Protein AF-A0A0L8VFA3-F1 (afdb_monomer_lite)

Sequence (45 aa):
MKNKKTYTAHFPGIGKVEISKERAERILWLQKVIREQNEKEKKEE

Organism: NCBI:txid1409788

Secondary structure (DSSP, 8-state):
-----EEEEEETTTEEEEEEHHHHHHHHHHHHHHHHHHHHHHHH-

Radius of gyration: 14.8 Å; chains: 1; bounding box: 40×11×36 Å

Structure (mmCIF, N/CA/C/O backbone):
data_AF-A0A0L8VFA3-F1
#
_entry.id   AF-A0A0L8VFA3-F1
#
loop_
_atom_site.group_PDB
_atom_site.id
_atom_site.type_symbol
_atom_site.label_atom_id
_atom_site.label_alt_id
_atom_site.label_comp_id
_atom_site.label_asym_id
_atom_site.label_entity_id
_atom_site.label_seq_id
_atom_site.pdbx_PDB_ins_code
_atom_site.Cartn_x
_atom_site.Cartn_y
_atom_site.Cartn_z
_atom_site.occupancy
_atom_site.B_iso_or_equiv
_atom_site.auth_seq_id
_atom_site.auth_comp_id
_atom_site.auth_asym_id
_atom_site.auth_atom_id
_atom_site.pdbx_PDB_model_num
ATOM 1 N N . MET A 1 1 ? 23.866 4.904 -15.674 1.00 47.84 1 MET A N 1
ATOM 2 C CA . MET A 1 1 ? 22.405 4.914 -15.419 1.00 47.84 1 MET A CA 1
ATOM 3 C C . MET A 1 1 ? 22.175 4.638 -13.939 1.00 47.84 1 MET A C 1
ATOM 5 O O . MET A 1 1 ? 22.706 3.656 -13.445 1.00 47.84 1 MET A O 1
ATOM 9 N N . LYS A 1 2 ? 21.474 5.509 -13.196 1.00 55.47 2 LYS A N 1
ATOM 10 C CA . LYS A 1 2 ? 21.095 5.209 -11.801 1.00 55.47 2 LYS A CA 1
ATOM 11 C C . LYS A 1 2 ? 20.085 4.057 -11.830 1.00 55.47 2 LYS A C 1
ATOM 13 O O . LYS A 1 2 ? 19.000 4.244 -12.374 1.00 55.47 2 LYS A O 1
ATOM 18 N N . ASN A 1 3 ? 20.435 2.898 -11.268 1.00 59.41 3 ASN A N 1
ATOM 19 C CA . ASN A 1 3 ? 19.535 1.752 -11.110 1.00 59.41 3 ASN A CA 1
ATOM 20 C C . ASN A 1 3 ? 18.352 2.154 -10.216 1.00 59.41 3 ASN A C 1
ATOM 22 O O . ASN A 1 3 ? 18.413 2.037 -8.991 1.00 59.41 3 ASN A O 1
ATOM 26 N N . LYS A 1 4 ? 17.278 2.678 -10.817 1.00 64.31 4 LYS A N 1
ATOM 27 C CA . LYS A 1 4 ? 16.012 2.912 -10.122 1.00 64.31 4 LYS A CA 1
ATOM 28 C C . LYS A 1 4 ? 15.424 1.539 -9.807 1.00 64.31 4 LYS A C 1
ATOM 30 O O . LYS A 1 4 ? 14.861 0.903 -10.686 1.00 64.31 4 LYS A O 1
ATOM 35 N N . LYS A 1 5 ? 15.603 1.067 -8.569 1.00 78.00 5 LYS A N 1
ATOM 36 C CA . LYS A 1 5 ? 14.959 -0.161 -8.087 1.00 78.00 5 LYS A CA 1
ATOM 37 C C . LYS A 1 5 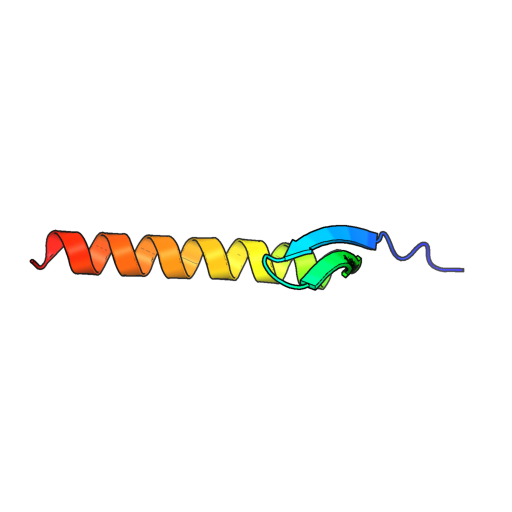? 13.441 0.043 -8.128 1.00 78.00 5 LYS A C 1
ATOM 39 O O . LYS A 1 5 ? 12.916 0.888 -7.393 1.00 78.00 5 LYS A O 1
ATOM 44 N N . THR A 1 6 ? 12.774 -0.684 -9.017 1.00 84.38 6 THR A N 1
ATOM 45 C CA . THR A 1 6 ? 11.318 -0.798 -9.068 1.00 84.38 6 THR A CA 1
ATOM 46 C C . THR A 1 6 ? 10.863 -1.969 -8.202 1.00 84.38 6 THR A C 1
ATOM 48 O O . THR A 1 6 ? 11.618 -2.900 -7.928 1.00 84.38 6 THR A O 1
ATOM 51 N N . TYR A 1 7 ? 9.633 -1.879 -7.715 1.00 85.88 7 TYR A N 1
ATOM 52 C CA . TYR A 1 7 ? 8.949 -2.896 -6.932 1.00 85.88 7 TYR A CA 1
ATOM 53 C C . TYR A 1 7 ? 7.622 -3.192 -7.613 1.00 85.88 7 TYR A C 1
ATOM 55 O O . TYR A 1 7 ? 6.953 -2.275 -8.083 1.00 85.88 7 TYR A O 1
ATOM 63 N N . THR A 1 8 ? 7.219 -4.456 -7.649 1.00 89.38 8 THR A N 1
ATOM 64 C CA . THR A 1 8 ? 5.909 -4.837 -8.178 1.00 89.38 8 THR A CA 1
ATOM 65 C C . THR A 1 8 ? 4.873 -4.774 -7.062 1.00 89.38 8 THR A C 1
ATOM 67 O O . THR A 1 8 ? 4.946 -5.538 -6.102 1.00 89.38 8 THR A O 1
ATOM 70 N N . ALA A 1 9 ? 3.901 -3.876 -7.193 1.00 86.50 9 ALA A N 1
ATOM 71 C CA . ALA A 1 9 ? 2.745 -3.787 -6.307 1.00 86.50 9 ALA A CA 1
ATOM 72 C C . ALA A 1 9 ? 1.501 -4.349 -7.006 1.00 86.50 9 ALA A C 1
ATOM 74 O O . ALA A 1 9 ? 1.332 -4.173 -8.210 1.00 86.50 9 ALA A O 1
ATOM 75 N N . HIS A 1 10 ? 0.628 -5.026 -6.260 1.00 90.12 10 HIS A N 1
ATOM 76 C CA . HIS A 1 10 ? -0.641 -5.536 -6.778 1.00 90.12 10 HIS A CA 1
ATOM 77 C C . HIS A 1 10 ? -1.798 -4.687 -6.254 1.00 90.12 10 HIS A C 1
ATOM 79 O O . HIS A 1 10 ? -2.035 -4.649 -5.047 1.00 90.12 10 HIS A O 1
ATOM 85 N N . PHE A 1 11 ? -2.516 -4.027 -7.162 1.00 84.62 11 PHE A N 1
ATOM 86 C CA . PHE A 1 11 ? -3.691 -3.224 -6.834 1.00 84.62 11 PHE A CA 1
ATOM 87 C C . PHE A 1 11 ? -4.958 -3.943 -7.316 1.00 84.62 11 PHE A C 1
ATOM 89 O O . PHE A 1 11 ? -5.067 -4.236 -8.514 1.00 84.62 11 PHE A O 1
ATOM 96 N N . PRO A 1 12 ? -5.926 -4.226 -6.424 1.00 86.50 12 PRO A N 1
ATOM 97 C CA . PRO A 1 12 ? -7.205 -4.810 -6.817 1.00 86.50 12 PRO A CA 1
ATOM 98 C C . PRO A 1 12 ? -7.886 -3.972 -7.909 1.00 86.50 12 PRO A C 1
ATOM 100 O O . PRO A 1 12 ? -7.937 -2.750 -7.808 1.00 86.50 12 PRO A O 1
ATOM 103 N N . GLY A 1 13 ? -8.376 -4.618 -8.969 1.00 90.50 13 GLY A N 1
ATOM 104 C CA . GLY A 1 13 ? -9.048 -3.953 -10.096 1.00 90.50 13 GLY A CA 1
ATOM 105 C C . GLY A 1 13 ? -8.127 -3.338 -11.160 1.00 90.50 13 GLY A C 1
ATOM 106 O O . GLY A 1 13 ? -8.612 -3.002 -12.234 1.00 90.50 13 GLY A O 1
ATOM 107 N N . ILE A 1 14 ? -6.816 -3.233 -10.907 1.00 88.69 14 ILE A N 1
ATOM 108 C CA . ILE A 1 14 ? -5.828 -2.697 -11.868 1.00 88.69 14 ILE A CA 1
ATOM 109 C C . ILE A 1 14 ? -4.808 -3.774 -12.268 1.00 88.69 14 ILE A C 1
ATOM 111 O O . ILE A 1 14 ? -4.405 -3.850 -13.426 1.00 88.69 14 ILE A O 1
ATOM 115 N N . GLY A 1 15 ? -4.398 -4.629 -11.324 1.0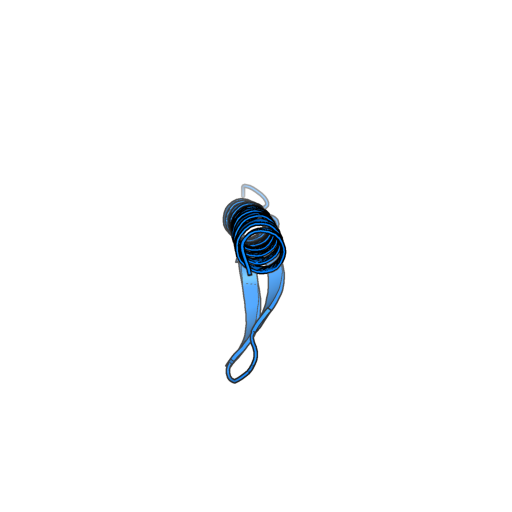0 90.50 15 GLY A N 1
ATOM 116 C CA . GLY A 1 15 ? -3.405 -5.684 -11.533 1.00 90.50 15 GLY A CA 1
ATOM 117 C C . GLY A 1 15 ? -2.030 -5.348 -10.947 1.00 90.50 15 GLY A C 1
ATOM 118 O O . GLY A 1 15 ? -1.913 -4.626 -9.954 1.00 90.50 15 GLY A O 1
ATOM 119 N N . LYS A 1 16 ? -0.971 -5.937 -11.518 1.00 92.44 16 LYS A N 1
ATOM 120 C CA . LYS A 1 16 ? 0.417 -5.745 -11.066 1.00 92.44 16 LYS A CA 1
ATOM 121 C C . LYS A 1 16 ? 1.030 -4.523 -11.744 1.00 92.44 16 LYS A C 1
ATOM 123 O O . LYS A 1 16 ? 1.009 -4.426 -12.965 1.00 92.44 16 LYS A O 1
ATOM 128 N N . VAL A 1 17 ? 1.611 -3.627 -10.955 1.00 91.12 17 VAL A N 1
ATOM 129 C CA . VAL A 1 17 ? 2.178 -2.361 -11.427 1.00 91.12 17 VAL A CA 1
ATOM 130 C C . VAL A 1 17 ? 3.574 -2.189 -10.842 1.00 91.12 17 VAL A C 1
ATOM 132 O O . VAL A 1 17 ? 3.785 -2.414 -9.649 1.00 91.12 17 VAL A O 1
ATOM 135 N N . GLU A 1 18 ? 4.536 -1.790 -11.669 1.00 92.25 18 GLU A N 1
ATOM 136 C CA . GLU A 1 18 ? 5.872 -1.434 -11.197 1.00 92.25 18 GLU A CA 1
ATOM 137 C C . GLU A 1 18 ? 5.890 -0.010 -10.643 1.00 92.25 18 GLU A C 1
ATOM 139 O O . GLU A 1 18 ? 5.485 0.952 -11.297 1.00 92.25 18 GLU A O 1
ATOM 144 N N . ILE A 1 19 ? 6.384 0.133 -9.419 1.00 90.50 19 ILE A N 1
ATOM 145 C CA . ILE A 1 19 ? 6.478 1.406 -8.711 1.00 90.50 19 ILE A CA 1
ATOM 146 C C . ILE A 1 19 ? 7.899 1.636 -8.209 1.00 90.50 19 ILE A C 1
ATOM 148 O O . ILE A 1 19 ? 8.664 0.700 -7.998 1.00 90.50 19 ILE A O 1
ATOM 152 N N . SER A 1 20 ? 8.278 2.894 -7.996 1.00 92.50 20 SER A N 1
ATOM 153 C CA . SER A 1 20 ? 9.565 3.212 -7.374 1.00 92.50 20 SER A CA 1
ATOM 154 C C . SER A 1 20 ? 9.597 2.781 -5.902 1.00 92.50 20 SER A C 1
ATOM 156 O O . SER A 1 20 ? 8.557 2.733 -5.241 1.00 92.50 20 SER A O 1
ATOM 158 N N . LYS A 1 21 ? 10.803 2.549 -5.363 1.00 89.69 21 LYS A N 1
ATOM 159 C CA . LYS A 1 21 ? 11.024 2.296 -3.924 1.00 89.69 21 LYS A CA 1
ATOM 160 C C . LYS A 1 21 ? 10.304 3.299 -3.022 1.00 89.69 21 LYS A C 1
ATOM 162 O O . LYS A 1 21 ? 9.605 2.908 -2.100 1.00 89.69 21 LYS A O 1
ATOM 167 N N . GLU A 1 22 ? 10.440 4.584 -3.339 1.00 90.94 22 GLU A N 1
ATOM 168 C CA . GLU A 1 22 ? 9.849 5.679 -2.567 1.00 90.94 22 GLU A CA 1
ATOM 169 C C . GLU A 1 22 ? 8.315 5.594 -2.528 1.00 90.94 22 GLU A C 1
ATOM 171 O O . GLU A 1 22 ? 7.699 5.778 -1.479 1.00 90.94 22 GLU A O 1
ATOM 176 N N . ARG A 1 23 ? 7.677 5.244 -3.656 1.00 90.81 23 ARG A N 1
ATOM 177 C CA . ARG A 1 23 ? 6.225 5.020 -3.691 1.00 90.81 23 ARG A CA 1
ATOM 178 C C . ARG A 1 23 ? 5.825 3.796 -2.873 1.00 90.81 23 ARG A C 1
ATOM 180 O O . ARG A 1 23 ? 4.822 3.862 -2.169 1.00 90.81 23 ARG A O 1
ATOM 187 N N . ALA A 1 24 ? 6.596 2.712 -2.943 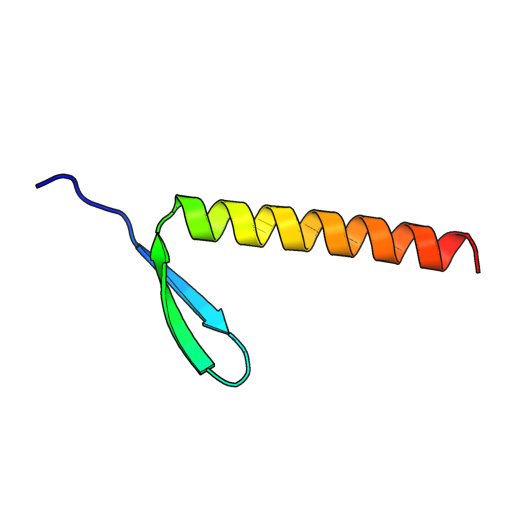1.00 90.06 24 ALA A N 1
ATOM 188 C CA . ALA A 1 24 ? 6.328 1.504 -2.165 1.00 90.06 24 ALA A CA 1
ATOM 189 C C . ALA A 1 24 ? 6.385 1.787 -0.654 1.00 90.06 24 ALA A C 1
ATOM 191 O O . ALA A 1 24 ? 5.459 1.433 0.073 1.00 90.06 24 ALA A O 1
ATOM 192 N N . GLU A 1 25 ? 7.415 2.500 -0.193 1.00 92.00 25 GLU A N 1
ATOM 193 C CA . GLU A 1 25 ? 7.561 2.905 1.212 1.00 92.00 25 GLU A CA 1
ATOM 194 C C . GLU A 1 25 ? 6.400 3.796 1.672 1.00 92.00 25 GLU A C 1
ATOM 196 O O . GLU A 1 25 ? 5.843 3.586 2.752 1.00 92.00 25 GLU A O 1
ATOM 201 N N . ARG A 1 26 ? 5.970 4.740 0.828 1.00 93.94 26 ARG A N 1
ATOM 202 C CA . ARG A 1 26 ? 4.842 5.623 1.144 1.00 93.94 26 ARG A CA 1
ATOM 203 C C . ARG A 1 26 ? 3.511 4.874 1.242 1.00 93.94 26 ARG A C 1
ATOM 205 O O . ARG A 1 26 ? 2.718 5.183 2.126 1.00 93.94 26 ARG A O 1
ATOM 212 N N . ILE A 1 27 ? 3.271 3.884 0.380 1.00 92.12 27 ILE A N 1
ATOM 213 C CA . ILE A 1 27 ? 2.070 3.034 0.450 1.00 92.12 27 ILE A CA 1
ATOM 214 C C . ILE A 1 27 ? 2.054 2.231 1.753 1.00 92.12 27 ILE A C 1
ATOM 216 O O . ILE A 1 27 ? 1.032 2.208 2.435 1.00 92.12 27 ILE A O 1
ATOM 220 N N . LEU A 1 28 ? 3.181 1.620 2.129 1.00 91.31 28 LEU A N 1
ATOM 221 C CA . LEU A 1 28 ? 3.291 0.865 3.383 1.00 91.31 28 LEU A CA 1
ATOM 222 C C . LEU A 1 28 ? 3.037 1.754 4.606 1.00 91.31 28 LEU A C 1
ATOM 224 O O . LEU A 1 28 ? 2.347 1.346 5.540 1.00 91.31 28 LEU A O 1
ATOM 228 N N . TRP A 1 29 ? 3.552 2.985 4.589 1.00 95.62 29 TRP A N 1
ATOM 229 C CA . TRP A 1 29 ? 3.288 3.951 5.651 1.00 95.62 29 TRP A CA 1
ATOM 230 C C . TRP A 1 29 ? 1.801 4.318 5.740 1.00 95.62 29 TRP A C 1
ATOM 232 O O . TRP A 1 29 ? 1.230 4.273 6.827 1.00 95.62 29 TRP A O 1
ATOM 242 N N . LEU A 1 30 ? 1.147 4.598 4.608 1.00 94.88 30 LEU A N 1
ATOM 243 C CA . LEU A 1 30 ? -0.291 4.891 4.578 1.00 94.88 30 LEU A CA 1
ATOM 244 C C . LEU A 1 30 ? -1.129 3.717 5.101 1.00 94.88 30 LEU A C 1
ATOM 246 O O . LEU A 1 30 ? -2.035 3.927 5.901 1.00 94.88 30 LEU A O 1
ATOM 250 N N . GLN A 1 31 ? -0.801 2.483 4.709 1.00 92.69 31 GLN A N 1
ATOM 251 C CA . GLN A 1 31 ? -1.478 1.285 5.219 1.00 92.69 31 GLN A CA 1
ATOM 252 C C . GLN A 1 31 ? -1.363 1.163 6.741 1.00 92.69 31 GLN A C 1
ATOM 254 O O . GLN A 1 31 ? -2.333 0.796 7.404 1.00 92.69 31 GLN A O 1
ATOM 259 N N . LYS A 1 32 ? -0.196 1.499 7.304 1.00 95.00 32 LYS A N 1
ATOM 260 C CA . LYS A 1 32 ? 0.005 1.517 8.755 1.00 95.00 32 LYS A CA 1
ATOM 261 C C . LYS A 1 32 ? -0.878 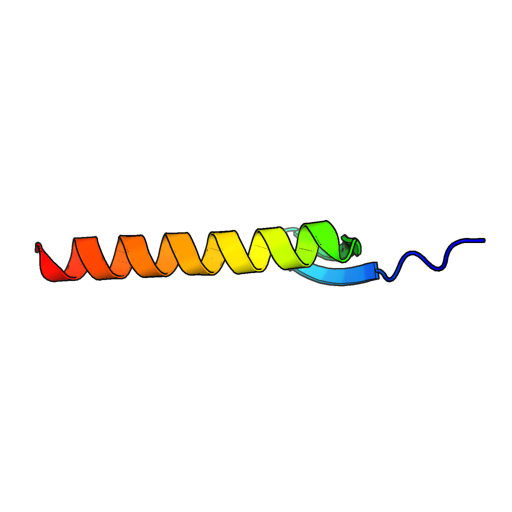2.568 9.434 1.00 95.00 32 LYS A C 1
ATOM 263 O O . LYS A 1 32 ? -1.547 2.229 10.404 1.00 95.00 32 LYS A O 1
ATOM 268 N N . VAL A 1 33 ? -0.916 3.795 8.911 1.00 95.31 33 VAL A N 1
ATOM 269 C CA . VAL A 1 33 ? -1.741 4.885 9.467 1.00 95.31 33 VAL A CA 1
ATOM 270 C C . VAL A 1 33 ? -3.226 4.526 9.438 1.00 95.31 33 VAL A C 1
ATOM 272 O O . VAL A 1 33 ? -3.898 4.666 10.454 1.00 95.31 33 VAL A O 1
ATOM 275 N N . ILE A 1 34 ? -3.724 4.001 8.314 1.00 94.56 34 ILE A N 1
ATOM 276 C CA . ILE A 1 34 ? -5.127 3.575 8.181 1.00 94.56 34 ILE A CA 1
ATOM 277 C C . ILE A 1 34 ? -5.454 2.475 9.198 1.00 94.56 34 ILE A C 1
ATOM 279 O O . ILE A 1 34 ? -6.493 2.522 9.850 1.00 94.56 34 ILE A O 1
ATOM 283 N N . ARG A 1 35 ? -4.558 1.495 9.382 1.00 94.38 35 ARG A N 1
ATOM 284 C CA . ARG A 1 35 ? -4.758 0.440 10.383 1.00 94.38 35 ARG A CA 1
ATOM 285 C C . ARG A 1 35 ? -4.826 1.007 11.801 1.00 94.38 35 ARG A C 1
ATOM 287 O O . ARG A 1 35 ? -5.716 0.628 12.551 1.00 94.38 35 ARG A O 1
ATOM 294 N N . GLU A 1 36 ? -3.913 1.908 12.155 1.00 94.44 36 GLU A N 1
ATOM 295 C CA . GLU A 1 36 ? -3.899 2.551 13.474 1.00 94.44 36 GLU A CA 1
ATOM 296 C C . GLU A 1 36 ? -5.152 3.403 13.721 1.00 94.44 36 GLU A C 1
ATOM 298 O O . GLU A 1 36 ? -5.647 3.433 14.844 1.00 94.44 36 GLU A O 1
ATOM 303 N N . GLN A 1 37 ? -5.681 4.074 12.694 1.00 93.56 37 GLN A N 1
ATOM 304 C CA . GLN A 1 37 ? -6.944 4.815 12.787 1.00 93.56 37 GLN A CA 1
ATOM 305 C C . GLN A 1 37 ? -8.130 3.872 13.015 1.00 93.56 37 GLN A C 1
ATOM 307 O O . GLN A 1 37 ? -8.857 4.047 13.989 1.00 93.56 37 GLN A O 1
ATOM 312 N N . ASN A 1 38 ? -8.252 2.808 12.218 1.00 91.62 38 ASN A N 1
ATOM 313 C CA . ASN A 1 38 ? -9.324 1.820 12.374 1.00 91.62 38 ASN A CA 1
ATOM 314 C C . ASN A 1 38 ? -9.290 1.120 13.747 1.00 91.62 38 ASN A C 1
ATOM 316 O O . ASN A 1 38 ? -10.328 0.761 14.294 1.00 91.62 38 ASN A O 1
ATOM 320 N N . GLU A 1 39 ? -8.100 0.878 14.309 1.00 90.38 39 GLU A N 1
ATOM 321 C CA . GLU A 1 39 ? -7.955 0.303 15.654 1.00 90.38 39 GLU A CA 1
ATOM 322 C C . GLU A 1 39 ? -8.373 1.267 16.771 1.00 90.38 39 GLU A C 1
ATOM 324 O O . GLU A 1 39 ? -8.783 0.804 17.835 1.00 90.38 39 GLU A O 1
ATOM 329 N N . LYS A 1 40 ? -8.255 2.583 16.558 1.00 86.94 40 LYS A N 1
ATOM 330 C CA . LYS A 1 40 ? -8.749 3.594 17.503 1.00 86.94 40 LYS A CA 1
ATOM 331 C C . LYS A 1 40 ? -10.267 3.690 17.449 1.00 86.94 40 LYS A C 1
ATOM 333 O O . LYS A 1 40 ? -10.892 3.594 18.496 1.00 86.94 40 LYS A O 1
ATOM 338 N N . GLU A 1 41 ? -10.839 3.764 16.249 1.00 79.44 41 GLU A N 1
ATOM 339 C CA . GLU A 1 41 ? -12.296 3.810 16.056 1.00 79.44 41 GLU A CA 1
ATOM 340 C C . GLU A 1 41 ? -12.986 2.599 16.704 1.00 79.44 41 GLU A C 1
ATOM 342 O O . GLU A 1 41 ? -13.922 2.763 17.475 1.00 79.44 41 GLU A O 1
ATOM 347 N N . LYS A 1 42 ? -12.442 1.388 16.525 1.00 75.50 42 LYS A N 1
ATOM 348 C CA . LYS A 1 42 ? -12.973 0.159 17.151 1.00 75.50 42 LYS A CA 1
ATOM 349 C C . LYS A 1 42 ? -12.863 0.082 18.676 1.00 75.50 42 LYS A C 1
ATOM 351 O O . LYS A 1 42 ? -13.414 -0.842 19.261 1.00 75.50 42 LYS A O 1
ATOM 356 N N . LYS A 1 43 ? -12.049 0.929 19.309 1.00 67.44 43 LYS A N 1
ATOM 357 C CA . LYS A 1 43 ? -11.905 0.972 20.776 1.00 67.44 43 LYS A CA 1
ATOM 358 C C . LYS A 1 43 ? -12.808 2.022 21.414 1.00 67.44 43 LYS A C 1
ATOM 360 O O . LYS A 1 43 ? -12.981 1.988 22.629 1.00 67.44 43 LYS A O 1
ATOM 365 N N . GLU A 1 44 ? -13.285 2.972 20.619 1.00 62.25 44 GLU A N 1
ATOM 366 C CA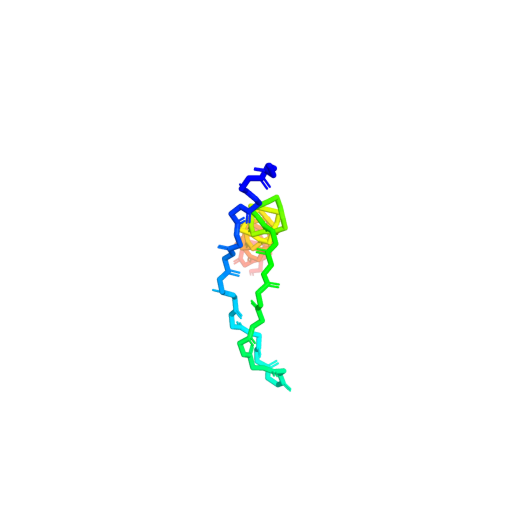 . GLU A 1 44 ? -14.191 4.037 21.047 1.00 62.25 44 GLU A CA 1
ATOM 367 C C . GLU A 1 44 ? -15.671 3.655 20.850 1.00 62.25 44 GLU A C 1
ATOM 369 O O . GLU A 1 44 ? -16.536 4.296 21.444 1.00 62.25 44 GLU A O 1
ATOM 374 N N . GLU A 1 45 ? -15.945 2.603 20.069 1.00 55.06 45 GLU A N 1
ATOM 375 C CA . GLU A 1 45 ? -17.253 1.950 19.880 1.00 55.06 45 GLU A CA 1
ATOM 376 C C . GLU A 1 45 ? -17.473 0.793 20.873 1.00 55.06 45 GLU A C 1
ATOM 378 O O . GLU A 1 45 ? -18.595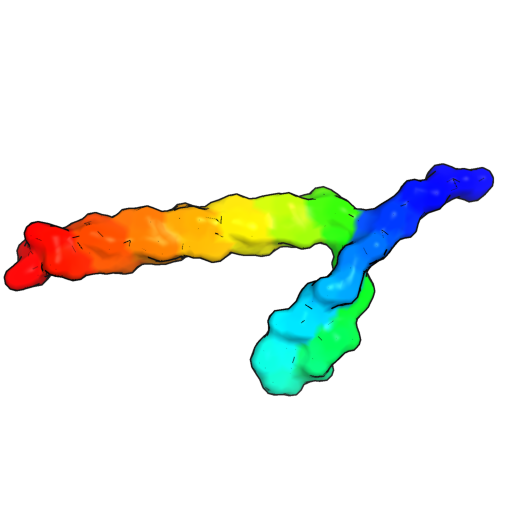 0.698 21.425 1.00 55.06 45 GLU A O 1
#

pLDDT: mean 85.13, std 12.31, range [47.84, 95.62]

Foldseek 3Di:
DPPQDWDWDQDPPPGTDTDGPVVVVVVVVVVVVVVVVVVVVVVVD